Protein AF-A0A2T5LK52-F1 (afdb_monomer_lite)

Radius of gyration: 20.47 Å; chains: 1; bounding box: 49×17×69 Å

Foldseek 3Di:
DPDDDDPVPPQALVNLQVLLVVLLVVLVVLVVVVVVVVVPDPDDPVVVVVVSVVVSVVSNVSSVVSNVVSVVVVVVVVVVVVPDPPPPDD

Structure (mmCIF, N/CA/C/O backbone):
data_AF-A0A2T5LK52-F1
#
_entry.id   AF-A0A2T5LK52-F1
#
loop_
_atom_site.group_PDB
_atom_site.id
_atom_site.type_symbol
_atom_site.label_atom_id
_atom_site.label_alt_id
_atom_site.label_comp_id
_atom_site.label_asym_id
_atom_site.label_entity_id
_atom_site.label_seq_id
_atom_site.pdbx_PDB_ins_code
_atom_site.Cartn_x
_atom_site.Cartn_y
_atom_site.Cartn_z
_atom_site.occupancy
_atom_site.B_iso_or_equiv
_atom_site.auth_seq_id
_atom_site.auth_comp_id
_atom_site.auth_asym_id
_atom_site.auth_atom_id
_atom_site.pdbx_PDB_model_num
ATOM 1 N 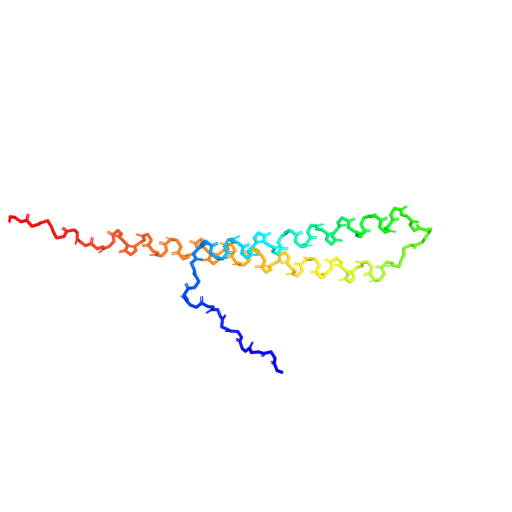N . MET A 1 1 ? -20.433 -5.696 -14.076 1.00 36.75 1 MET A N 1
ATOM 2 C CA . MET A 1 1 ? -19.319 -6.608 -14.402 1.00 36.75 1 MET A CA 1
ATOM 3 C C . MET A 1 1 ? -18.058 -5.778 -14.323 1.00 36.75 1 MET A C 1
ATOM 5 O O . MET A 1 1 ? -18.070 -4.730 -14.951 1.00 36.75 1 MET A O 1
ATOM 9 N N . PRO A 1 2 ? -17.051 -6.128 -13.513 1.00 41.94 2 PRO A N 1
ATOM 10 C CA . PRO A 1 2 ? -15.755 -5.486 -13.646 1.00 41.94 2 PRO A CA 1
ATOM 11 C C . PRO A 1 2 ? -15.070 -6.086 -14.872 1.00 41.94 2 PRO A C 1
ATOM 13 O O . PRO A 1 2 ? -14.985 -7.313 -14.986 1.00 41.94 2 PRO A O 1
ATOM 16 N N . ASP A 1 3 ? -14.675 -5.220 -15.800 1.00 45.38 3 ASP A N 1
ATOM 17 C CA . ASP A 1 3 ? -13.905 -5.617 -16.966 1.00 45.38 3 ASP A CA 1
ATOM 18 C C . ASP A 1 3 ? -12.614 -6.305 -16.528 1.00 45.38 3 ASP A C 1
ATOM 20 O O . ASP A 1 3 ? -11.968 -5.972 -15.530 1.00 45.38 3 ASP A O 1
ATOM 24 N N . SER A 1 4 ? -12.342 -7.356 -17.280 1.00 52.19 4 SER A N 1
ATOM 25 C CA . SER A 1 4 ? -11.166 -8.194 -17.283 1.00 52.19 4 SER A CA 1
ATOM 26 C C . SER A 1 4 ? -9.877 -7.411 -17.080 1.00 52.19 4 SER A C 1
ATOM 28 O O . SER A 1 4 ? -9.646 -6.400 -17.721 1.00 52.19 4 SER A O 1
ATOM 30 N N . ASN A 1 5 ? -9.051 -7.966 -16.197 1.00 51.03 5 ASN A N 1
ATOM 31 C CA . ASN A 1 5 ? -7.592 -8.003 -16.162 1.00 51.03 5 ASN A CA 1
ATOM 32 C C . ASN A 1 5 ? -6.859 -7.686 -17.489 1.00 51.03 5 ASN A C 1
ATOM 34 O O . ASN A 1 5 ? -6.131 -8.532 -18.007 1.00 51.03 5 ASN A O 1
ATOM 38 N N . ASP A 1 6 ? -7.002 -6.472 -18.002 1.00 51.03 6 ASP A N 1
ATOM 39 C CA . ASP A 1 6 ? -6.078 -5.893 -18.955 1.00 51.03 6 ASP A CA 1
ATOM 40 C C . ASP A 1 6 ? -4.959 -5.294 -18.109 1.00 51.03 6 ASP A C 1
ATOM 42 O O . ASP A 1 6 ? -5.057 -4.214 -17.526 1.00 51.03 6 ASP A O 1
ATOM 46 N N . ILE A 1 7 ? -3.881 -6.065 -17.964 1.00 54.47 7 ILE A N 1
ATOM 47 C CA . ILE A 1 7 ? -2.569 -5.449 -17.811 1.00 54.47 7 ILE A CA 1
ATOM 48 C C . ILE A 1 7 ? -2.461 -4.569 -19.050 1.00 54.47 7 ILE A C 1
ATOM 50 O O . ILE A 1 7 ? -2.275 -5.115 -20.134 1.00 54.47 7 ILE A O 1
ATOM 54 N N . ASP A 1 8 ? -2.699 -3.267 -18.896 1.00 57.50 8 ASP A N 1
ATOM 55 C CA . ASP A 1 8 ? -2.592 -2.311 -19.988 1.00 57.50 8 ASP A CA 1
ATOM 56 C C . ASP A 1 8 ? -1.207 -2.493 -20.609 1.00 57.50 8 ASP A C 1
ATOM 58 O O . ASP A 1 8 ? -0.177 -2.178 -20.007 1.00 57.50 8 ASP A O 1
ATOM 62 N N . ALA A 1 9 ? -1.187 -3.147 -21.770 1.00 57.66 9 ALA A N 1
ATOM 63 C CA . ALA A 1 9 ? 0.041 -3.562 -22.425 1.00 57.66 9 ALA A CA 1
ATOM 64 C C . ALA A 1 9 ? 0.831 -2.347 -22.933 1.00 57.66 9 ALA A C 1
ATOM 66 O O . ALA A 1 9 ? 2.022 -2.483 -23.225 1.00 57.66 9 ALA A O 1
ATOM 67 N N . ASP A 1 10 ? 0.179 -1.181 -22.976 1.00 63.97 10 ASP A N 1
ATOM 68 C CA . ASP A 1 10 ? 0.750 0.098 -23.369 1.00 63.97 10 ASP A CA 1
ATOM 69 C C . ASP A 1 10 ? 1.145 0.972 -22.164 1.00 63.97 10 ASP A C 1
ATOM 71 O O . ASP A 1 10 ? 1.702 2.056 -22.361 1.00 63.97 10 ASP A O 1
ATOM 75 N N . ALA A 1 11 ? 0.942 0.508 -20.921 1.00 75.50 11 ALA A N 1
ATOM 76 C CA . ALA A 1 11 ? 1.322 1.264 -19.731 1.00 75.50 11 ALA A CA 1
ATOM 77 C C . ALA A 1 11 ? 2.836 1.521 -19.699 1.00 75.50 11 ALA A C 1
ATOM 79 O O . ALA A 1 11 ? 3.667 0.602 -19.681 1.00 75.50 11 ALA A O 1
ATOM 80 N N . SER A 1 12 ? 3.211 2.799 -19.651 1.00 87.25 12 SER A N 1
ATOM 81 C CA . SER A 1 12 ? 4.603 3.215 -19.511 1.00 87.25 12 SER A CA 1
ATOM 82 C C . SER A 1 12 ? 5.145 2.818 -18.131 1.00 87.25 12 SER A C 1
ATOM 84 O O . SER A 1 12 ? 4.389 2.776 -17.155 1.00 87.25 12 SER A O 1
ATOM 86 N N . PRO A 1 13 ? 6.471 2.625 -17.965 1.00 89.56 13 PRO A N 1
ATOM 87 C CA . PRO A 1 13 ? 7.065 2.529 -16.634 1.00 89.56 13 PRO A CA 1
ATOM 88 C C . PRO A 1 13 ? 6.680 3.698 -15.720 1.00 89.56 13 PRO A C 1
ATOM 90 O O . PRO A 1 13 ? 6.575 3.520 -14.511 1.00 89.56 13 PRO A O 1
ATOM 93 N N . HIS A 1 14 ? 6.463 4.887 -16.291 1.00 89.94 14 HIS A N 1
ATOM 94 C CA . HIS A 1 14 ? 5.997 6.048 -15.540 1.00 89.94 14 HIS A CA 1
ATOM 95 C C . HIS A 1 14 ? 4.584 5.847 -14.980 1.00 89.94 14 HIS A C 1
ATOM 97 O O . HIS A 1 14 ? 4.374 6.106 -13.798 1.00 89.94 14 HIS A O 1
ATOM 103 N N . ASP A 1 15 ? 3.659 5.333 -15.791 1.00 91.44 15 ASP A N 1
ATOM 104 C CA . ASP A 1 15 ? 2.263 5.117 -15.396 1.00 91.44 15 ASP A CA 1
ATOM 105 C C . ASP A 1 15 ? 2.183 4.065 -14.285 1.00 91.44 15 ASP A C 1
ATOM 107 O O . ASP A 1 15 ? 1.567 4.295 -13.246 1.00 91.44 15 ASP A O 1
ATOM 111 N N . LEU A 1 16 ? 2.932 2.966 -14.432 1.00 91.25 16 LEU A N 1
ATOM 112 C CA . LEU A 1 16 ? 3.042 1.917 -13.414 1.00 91.25 16 LEU A CA 1
ATOM 113 C C . LEU A 1 16 ? 3.612 2.444 -12.086 1.00 91.25 16 LEU A C 1
ATOM 115 O O . LEU A 1 16 ? 3.143 2.064 -11.012 1.00 91.25 16 LEU A O 1
ATOM 119 N N . LEU A 1 17 ? 4.619 3.322 -12.133 1.00 92.62 17 LEU A N 1
ATOM 120 C CA . LEU A 1 17 ? 5.187 3.935 -10.928 1.00 92.62 17 LEU A CA 1
ATOM 121 C C . LEU A 1 17 ? 4.252 4.978 -10.306 1.00 92.62 17 LEU A C 1
ATOM 123 O O . LEU A 1 17 ? 4.220 5.105 -9.077 1.00 92.62 17 LEU A O 1
ATOM 127 N N . ASN A 1 18 ? 3.485 5.705 -11.120 1.00 94.12 18 ASN A N 1
ATOM 128 C CA . ASN A 1 18 ? 2.465 6.621 -10.626 1.00 94.12 18 ASN A CA 1
ATOM 129 C C . ASN A 1 18 ? 1.348 5.847 -9.911 1.00 94.12 18 ASN A C 1
ATOM 131 O O . ASN A 1 18 ? 1.068 6.138 -8.750 1.00 94.12 18 ASN A O 1
ATOM 135 N N . GLU A 1 19 ? 0.811 4.791 -10.531 1.00 91.69 1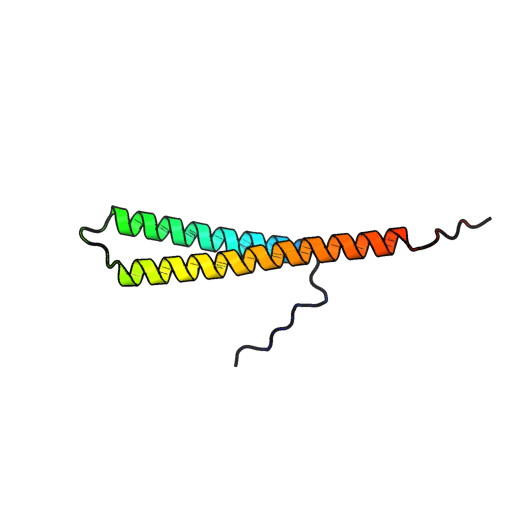9 GLU A N 1
ATOM 136 C CA . GLU A 1 19 ? -0.169 3.900 -9.897 1.00 91.69 19 GLU A CA 1
ATOM 137 C C . GLU A 1 19 ? 0.367 3.311 -8.588 1.00 91.69 19 GLU A C 1
ATOM 139 O O . GLU A 1 19 ? -0.315 3.327 -7.563 1.00 91.69 19 GLU A O 1
ATOM 144 N N . ALA A 1 20 ? 1.609 2.812 -8.585 1.00 93.25 20 ALA A N 1
ATOM 145 C CA . ALA A 1 20 ? 2.227 2.278 -7.375 1.00 93.25 20 ALA A CA 1
ATOM 146 C C . ALA A 1 20 ? 2.290 3.327 -6.254 1.00 93.25 20 ALA A C 1
ATOM 148 O O . ALA A 1 20 ? 1.994 3.026 -5.094 1.00 93.25 20 ALA A O 1
ATOM 149 N N . THR A 1 21 ? 2.645 4.565 -6.605 1.00 95.62 21 THR A N 1
ATOM 150 C CA . THR A 1 21 ? 2.716 5.692 -5.668 1.00 95.62 21 THR A CA 1
ATOM 151 C C . THR A 1 21 ? 1.337 6.043 -5.113 1.00 95.62 21 THR A C 1
ATOM 153 O O . THR A 1 21 ? 1.206 6.287 -3.912 1.00 95.62 21 THR A O 1
ATOM 156 N N . GLU A 1 22 ? 0.304 6.044 -5.954 1.00 95.75 22 GLU A N 1
ATOM 157 C CA . GLU A 1 22 ? -1.077 6.296 -5.540 1.00 95.75 22 GLU A CA 1
ATOM 158 C C . GLU A 1 22 ? -1.574 5.222 -4.573 1.00 95.75 22 GLU A C 1
ATOM 160 O O . GLU A 1 22 ? -2.034 5.557 -3.479 1.00 95.75 22 GLU A O 1
ATOM 165 N N . TRP A 1 23 ? -1.394 3.939 -4.901 1.00 94.25 23 TRP A N 1
ATOM 166 C CA . TRP A 1 23 ? -1.767 2.838 -4.009 1.00 94.25 23 TRP A CA 1
ATOM 167 C C . TRP A 1 23 ? -1.065 2.925 -2.655 1.00 94.25 23 TR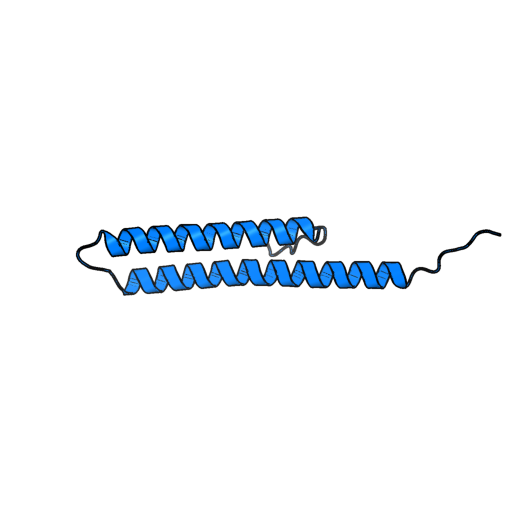P A C 1
ATOM 169 O O . TRP A 1 23 ? -1.706 2.755 -1.615 1.00 94.25 23 TRP A O 1
ATOM 179 N N . MET A 1 24 ? 0.229 3.252 -2.643 1.00 96.31 24 MET A N 1
ATOM 180 C CA . MET A 1 24 ? 0.969 3.421 -1.392 1.00 96.31 24 MET A CA 1
ATOM 181 C C . MET A 1 24 ? 0.493 4.627 -0.584 1.00 96.31 24 MET A C 1
ATOM 183 O O . MET A 1 24 ? 0.405 4.540 0.642 1.00 96.31 24 MET A O 1
ATOM 187 N N . ARG A 1 25 ? 0.133 5.730 -1.247 1.00 96.81 25 ARG A N 1
ATOM 188 C CA . ARG A 1 25 ? -0.444 6.903 -0.582 1.00 96.81 25 ARG A CA 1
ATOM 189 C C . ARG A 1 25 ? -1.795 6.574 0.049 1.00 96.81 25 ARG A C 1
ATOM 191 O O . ARG A 1 25 ? -2.023 6.947 1.197 1.00 96.81 25 ARG A O 1
ATOM 198 N N . TYR A 1 26 ? -2.662 5.848 -0.657 1.00 95.44 26 TYR A N 1
ATOM 199 C CA . TYR A 1 26 ? -3.944 5.405 -0.106 1.00 95.44 26 TYR A CA 1
ATOM 200 C C . TYR A 1 26 ? -3.761 4.466 1.088 1.00 95.44 26 TYR A C 1
ATOM 202 O O . TYR A 1 26 ? -4.398 4.667 2.118 1.00 95.44 26 TYR A O 1
ATOM 210 N N . ALA A 1 27 ? -2.864 3.482 0.987 1.00 97.12 27 ALA A N 1
ATOM 211 C CA . ALA A 1 27 ? -2.547 2.587 2.099 1.00 97.12 27 ALA A CA 1
ATOM 212 C C . ALA A 1 27 ? -2.059 3.357 3.339 1.00 97.12 27 ALA A C 1
ATOM 214 O O . ALA A 1 27 ? -2.516 3.074 4.446 1.00 97.12 27 ALA A O 1
ATOM 215 N N . GLY A 1 28 ? -1.180 4.346 3.144 1.00 97.00 28 GLY A N 1
ATOM 216 C CA . GLY A 1 28 ? -0.699 5.226 4.210 1.00 97.00 28 GLY A CA 1
ATOM 217 C C . GLY A 1 28 ? -1.824 6.029 4.862 1.00 97.00 28 GLY A C 1
ATOM 218 O O . GLY A 1 28 ? -1.991 5.956 6.074 1.00 97.00 28 GLY A O 1
ATOM 219 N N . GLY A 1 29 ? -2.656 6.707 4.065 1.00 97.38 29 GLY A N 1
ATOM 220 C CA . GLY A 1 29 ? -3.768 7.506 4.593 1.00 97.38 29 GLY A CA 1
ATOM 221 C C . GLY A 1 29 ? -4.815 6.676 5.344 1.00 97.38 29 GLY A C 1
ATOM 222 O O . GLY A 1 29 ? -5.336 7.112 6.367 1.00 97.38 29 GLY A O 1
ATOM 223 N N . ILE A 1 30 ? -5.099 5.448 4.891 1.00 96.81 30 ILE A N 1
ATOM 224 C CA . ILE A 1 30 ? -5.9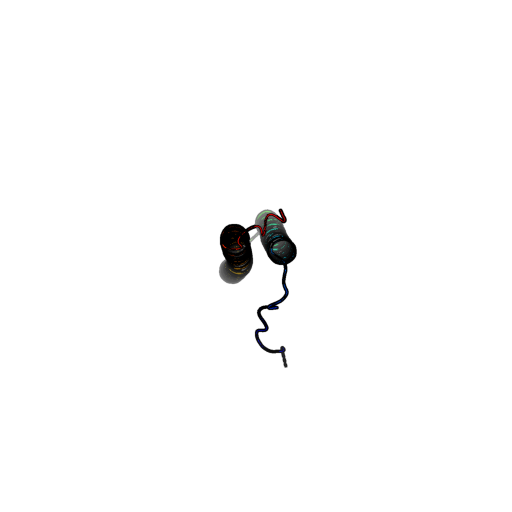92 4.533 5.622 1.00 96.81 30 ILE A CA 1
ATOM 225 C C . ILE A 1 30 ? -5.346 4.105 6.946 1.00 96.81 30 ILE A C 1
ATOM 227 O O . ILE A 1 30 ? -6.032 4.046 7.964 1.00 96.81 30 ILE A O 1
ATOM 231 N N . ALA A 1 31 ? -4.042 3.819 6.959 1.00 97.19 31 ALA A N 1
ATOM 232 C CA . ALA A 1 31 ? -3.334 3.461 8.186 1.00 97.19 31 ALA A CA 1
ATOM 233 C C . ALA A 1 31 ? -3.321 4.612 9.207 1.00 97.19 31 ALA A C 1
ATOM 235 O O . ALA A 1 31 ? -3.548 4.366 10.391 1.00 97.19 31 ALA A O 1
ATOM 236 N N . GLU A 1 32 ? -3.109 5.850 8.755 1.00 97.75 32 GLU A N 1
ATOM 237 C CA . GLU A 1 32 ? -3.179 7.054 9.594 1.00 97.75 32 GLU A CA 1
ATOM 238 C C . GLU A 1 32 ? -4.574 7.223 10.204 1.00 97.75 32 GLU A C 1
ATOM 240 O O . GLU A 1 32 ? -4.694 7.292 11.426 1.00 97.75 32 GLU A O 1
ATOM 245 N N . LEU A 1 33 ? -5.628 7.149 9.384 1.00 96.25 33 LEU A N 1
ATOM 246 C CA . LEU A 1 33 ? -7.016 7.230 9.849 1.00 96.25 33 LEU A CA 1
ATOM 247 C C . LEU A 1 33 ? -7.354 6.144 10.885 1.00 96.25 33 LEU A C 1
ATOM 249 O O . LEU A 1 33 ? -8.025 6.409 11.880 1.00 96.25 33 LEU A O 1
ATOM 253 N N . LEU A 1 34 ? -6.897 4.905 10.677 1.00 95.75 34 LEU A N 1
ATOM 254 C CA . LEU A 1 34 ? -7.081 3.835 11.664 1.00 95.75 34 LEU A CA 1
ATOM 255 C C . LEU A 1 34 ? -6.328 4.126 12.968 1.00 95.75 34 LEU A C 1
ATOM 257 O O . LEU A 1 34 ? -6.837 3.800 14.039 1.00 95.75 34 LEU A O 1
ATOM 261 N N . GLY A 1 35 ? -5.140 4.727 12.885 1.00 95.56 35 GLY A N 1
ATOM 262 C CA . GLY A 1 35 ? -4.371 5.168 14.046 1.00 95.56 35 GLY A CA 1
ATOM 263 C C . GLY A 1 35 ? -5.105 6.235 14.858 1.00 95.56 35 GLY A C 1
ATOM 264 O O . GLY A 1 35 ? -5.197 6.106 16.079 1.00 95.56 35 GLY A O 1
ATOM 265 N N . GLU A 1 36 ? -5.686 7.229 14.184 1.00 95.19 36 GLU A N 1
ATOM 266 C CA . GLU A 1 36 ? -6.524 8.264 14.805 1.00 95.19 36 GLU A CA 1
ATOM 267 C C . GLU A 1 36 ? -7.746 7.645 15.500 1.00 95.19 36 GLU A C 1
ATOM 269 O O . GLU A 1 36 ? -7.968 7.873 16.688 1.00 95.19 36 GLU A O 1
ATOM 274 N N . LEU A 1 37 ? -8.471 6.754 14.815 1.00 92.38 37 LEU A N 1
ATOM 275 C CA . LEU A 1 37 ? -9.640 6.070 15.382 1.00 92.38 37 LEU A CA 1
ATOM 276 C C . LEU A 1 37 ? -9.299 5.205 16.602 1.00 92.38 37 LEU A C 1
ATOM 278 O O . LEU A 1 37 ? -10.083 5.130 17.546 1.00 92.38 37 LEU A O 1
ATOM 282 N N . VAL A 1 38 ? -8.147 4.530 16.597 1.00 93.81 38 VAL A N 1
ATOM 283 C CA . VAL A 1 38 ? -7.678 3.754 17.757 1.00 93.81 38 VAL A CA 1
ATOM 284 C C . VAL A 1 38 ? -7.319 4.667 18.921 1.00 93.81 38 VAL A C 1
ATOM 286 O O . VAL A 1 38 ? -7.579 4.305 20.065 1.00 93.81 38 VAL A O 1
ATOM 289 N N . HIS A 1 39 ? -6.720 5.824 18.641 1.00 92.38 39 HIS A N 1
ATOM 290 C CA . HIS A 1 39 ? -6.335 6.783 19.669 1.00 92.38 39 HIS A CA 1
ATOM 291 C C . HIS A 1 39 ? -7.549 7.433 20.347 1.00 92.38 39 HIS A C 1
ATOM 293 O O . HIS A 1 39 ? -7.530 7.639 21.558 1.00 92.38 39 HIS A O 1
ATOM 299 N N . GLU A 1 40 ? -8.596 7.732 19.578 1.00 91.56 40 GLU A N 1
ATOM 300 C CA . GLU A 1 40 ? -9.809 8.400 20.064 1.00 91.56 40 GLU A CA 1
ATOM 301 C C . GLU A 1 40 ? -10.839 7.447 20.690 1.00 91.56 40 GLU A C 1
ATOM 303 O O . GLU A 1 40 ? -11.760 7.899 21.371 1.00 91.56 40 GLU A O 1
ATOM 308 N N . SER A 1 41 ? -10.722 6.136 20.460 1.00 90.31 41 SER A N 1
ATOM 309 C CA . SER A 1 41 ? -11.726 5.170 20.910 1.00 90.31 41 SER A CA 1
ATOM 310 C C . SER A 1 41 ? -11.454 4.625 22.313 1.00 90.31 41 SER A C 1
ATOM 312 O O . SER A 1 41 ? -10.378 4.101 22.595 1.00 90.31 41 SER A O 1
ATOM 314 N N . ASP A 1 42 ? -12.491 4.602 23.156 1.00 88.38 42 ASP A N 1
ATOM 315 C CA . ASP A 1 42 ? -12.467 3.939 24.470 1.00 88.38 42 ASP A CA 1
ATOM 316 C C . ASP A 1 42 ? -12.290 2.409 24.363 1.00 88.38 42 ASP A C 1
ATOM 318 O O . ASP A 1 42 ? -11.807 1.756 25.291 1.00 88.38 42 ASP A O 1
ATOM 322 N N . ALA A 1 43 ? -12.697 1.814 23.235 1.00 91.62 43 ALA A N 1
ATOM 323 C CA . ALA A 1 43 ? -12.543 0.388 22.958 1.00 91.62 43 ALA A CA 1
ATOM 324 C C . ALA A 1 43 ? -12.353 0.116 21.458 1.00 91.62 43 ALA A C 1
ATOM 326 O O . ALA A 1 43 ? -13.069 0.647 20.610 1.00 91.62 43 ALA A O 1
ATOM 327 N N . VAL A 1 44 ? -11.416 -0.768 21.112 1.00 92.38 44 VAL A N 1
ATOM 328 C CA . VAL A 1 44 ? -11.134 -1.139 19.717 1.00 92.38 44 VAL A CA 1
ATOM 329 C C . VAL A 1 44 ? -11.823 -2.458 19.368 1.00 92.38 44 VAL A C 1
ATOM 331 O O . VAL A 1 44 ? -11.619 -3.473 20.034 1.00 92.38 44 VAL A O 1
ATOM 334 N N . ASP A 1 45 ? -12.593 -2.481 18.275 1.00 94.12 45 ASP A N 1
ATOM 335 C CA . ASP A 1 45 ? -13.034 -3.736 17.654 1.00 94.12 45 ASP A CA 1
ATOM 336 C C . ASP A 1 45 ? -11.853 -4.367 16.901 1.00 94.12 45 ASP A C 1
ATOM 338 O O . ASP A 1 45 ? -11.600 -4.088 15.724 1.00 94.12 45 ASP A O 1
ATOM 342 N N . CYS A 1 46 ? -11.114 -5.234 17.596 1.00 94.56 46 CYS A N 1
ATOM 343 C CA . CYS A 1 46 ? -9.925 -5.891 17.055 1.00 94.56 46 CYS A CA 1
ATOM 344 C C . CYS A 1 46 ? -10.207 -6.709 15.785 1.00 94.56 46 CYS A C 1
ATOM 346 O O . CYS A 1 46 ? -9.314 -6.859 14.952 1.00 94.56 46 CYS A O 1
ATOM 348 N N . ARG A 1 47 ? -11.430 -7.229 15.600 1.00 95.88 47 ARG A N 1
ATOM 349 C CA . ARG A 1 47 ? -11.778 -7.999 14.396 1.00 95.88 47 ARG A CA 1
ATOM 350 C C . ARG A 1 47 ? -11.866 -7.080 13.184 1.00 95.88 47 ARG A C 1
ATOM 352 O O . ARG A 1 47 ? -11.324 -7.407 12.131 1.00 95.88 47 ARG A O 1
ATOM 359 N N . ARG A 1 48 ? -12.535 -5.934 13.330 1.00 93.81 48 ARG A N 1
ATOM 360 C CA . ARG A 1 48 ? -12.612 -4.932 12.255 1.00 93.81 48 ARG A CA 1
ATOM 361 C C . ARG A 1 48 ? -11.247 -4.319 11.963 1.00 93.81 48 ARG A C 1
ATOM 363 O O . ARG A 1 48 ? -10.926 -4.123 10.796 1.00 93.81 48 ARG A O 1
ATOM 370 N N . MET A 1 49 ? -10.434 -4.094 12.994 1.00 95.69 49 MET A N 1
ATOM 371 C CA . MET A 1 49 ? -9.059 -3.621 12.830 1.00 95.69 49 MET A CA 1
ATOM 372 C C . MET A 1 49 ? -8.205 -4.616 12.033 1.00 95.69 49 MET A C 1
ATOM 374 O O . MET A 1 49 ? -7.541 -4.224 11.078 1.00 95.69 49 MET A O 1
ATOM 378 N N . ALA A 1 50 ? -8.270 -5.910 12.363 1.00 96.81 50 ALA A N 1
ATOM 379 C CA . ALA A 1 50 ? -7.551 -6.946 11.622 1.00 96.81 50 ALA A CA 1
ATOM 380 C C . ALA A 1 50 ? -7.945 -6.967 10.136 1.00 96.81 50 ALA A C 1
ATOM 382 O O . ALA A 1 50 ? -7.072 -6.961 9.272 1.00 96.81 50 ALA A O 1
ATOM 383 N N . LEU A 1 51 ? -9.245 -6.889 9.833 1.00 97.62 51 LEU A N 1
ATOM 384 C CA . LEU A 1 51 ? -9.732 -6.833 8.452 1.00 97.62 51 LEU A CA 1
ATOM 385 C C . LEU A 1 51 ? -9.223 -5.589 7.700 1.00 97.62 51 LEU A C 1
ATOM 387 O O . LEU A 1 51 ? -8.845 -5.676 6.532 1.00 97.62 51 LEU A O 1
ATOM 391 N N . ALA A 1 52 ? -9.192 -4.431 8.360 1.00 96.56 52 ALA A N 1
ATOM 392 C CA . ALA A 1 52 ? -8.687 -3.199 7.759 1.00 96.56 52 ALA A CA 1
ATOM 393 C C . ALA A 1 52 ? -7.174 -3.276 7.474 1.00 96.56 52 ALA A C 1
ATOM 395 O O . ALA A 1 52 ? -6.719 -2.866 6.405 1.00 96.56 52 ALA A O 1
ATOM 396 N N . LEU A 1 53 ? -6.401 -3.877 8.382 1.00 97.38 53 LEU A N 1
ATOM 397 C CA . LEU A 1 53 ? -4.971 -4.130 8.186 1.00 97.38 53 LEU A CA 1
ATOM 398 C C . LEU A 1 53 ? -4.707 -5.131 7.050 1.00 97.38 53 LEU A C 1
ATOM 400 O O . LEU A 1 53 ? -3.774 -4.941 6.267 1.00 97.38 53 LEU A O 1
ATOM 404 N N . GLU A 1 54 ? -5.541 -6.164 6.902 1.00 98.00 54 GLU A N 1
ATOM 405 C CA . GLU A 1 54 ? -5.472 -7.084 5.760 1.00 98.00 54 GLU A CA 1
ATOM 406 C C . GLU A 1 54 ? -5.716 -6.361 4.428 1.00 98.00 54 GLU A C 1
ATOM 408 O O . GLU A 1 54 ? -4.991 -6.602 3.455 1.00 98.00 54 GLU A O 1
ATOM 413 N N . ALA A 1 55 ? -6.683 -5.437 4.393 1.00 97.00 55 ALA A N 1
ATOM 414 C CA . ALA A 1 55 ? -6.962 -4.610 3.222 1.00 97.00 55 ALA A CA 1
ATOM 415 C C . ALA A 1 55 ? -5.779 -3.688 2.874 1.00 97.00 55 ALA A C 1
ATOM 417 O O . ALA A 1 55 ? -5.358 -3.657 1.716 1.00 97.00 55 ALA A O 1
ATOM 418 N N . ILE A 1 56 ? -5.176 -3.017 3.863 1.00 98.00 56 ILE A N 1
ATOM 419 C CA . ILE A 1 56 ? -3.945 -2.225 3.673 1.00 98.00 56 ILE A CA 1
ATOM 420 C C . ILE A 1 56 ? -2.831 -3.101 3.086 1.00 98.00 56 ILE A C 1
ATOM 422 O O . ILE A 1 56 ? -2.185 -2.720 2.108 1.00 98.00 56 ILE A O 1
ATOM 426 N N . GLY A 1 57 ? -2.635 -4.304 3.631 1.00 96.44 57 GLY A N 1
ATOM 427 C CA . GLY A 1 57 ? -1.650 -5.253 3.117 1.00 96.44 57 GLY A CA 1
ATOM 428 C C . GLY A 1 57 ? -1.923 -5.678 1.670 1.00 96.44 57 GLY A C 1
ATOM 429 O O . GLY A 1 57 ? -0.984 -5.856 0.894 1.00 96.44 57 GLY A O 1
ATOM 430 N N . ALA A 1 58 ? -3.192 -5.829 1.280 1.00 97.31 58 ALA A N 1
ATOM 431 C CA . ALA A 1 58 ? -3.570 -6.122 -0.101 1.00 97.31 58 ALA A CA 1
ATOM 432 C C . ALA A 1 58 ? -3.246 -4.958 -1.047 1.00 97.31 58 ALA A C 1
ATOM 434 O O . ALA A 1 58 ? -2.638 -5.189 -2.092 1.00 97.31 58 ALA A O 1
ATOM 435 N N . ILE A 1 59 ? -3.566 -3.724 -0.653 1.00 95.88 59 ILE A N 1
ATOM 436 C CA . ILE A 1 59 ? -3.255 -2.513 -1.427 1.00 95.88 59 ILE A CA 1
ATOM 437 C C . ILE A 1 59 ? -1.739 -2.361 -1.614 1.00 95.88 59 ILE A C 1
ATOM 439 O O . ILE A 1 59 ? -1.265 -2.158 -2.733 1.00 95.88 59 ILE A O 1
ATOM 443 N N . ALA A 1 60 ? -0.961 -2.541 -0.544 1.00 94.69 60 ALA A N 1
ATOM 444 C CA . ALA A 1 60 ? 0.497 -2.454 -0.605 1.00 94.69 60 ALA A CA 1
ATOM 445 C C . ALA A 1 60 ? 1.109 -3.490 -1.569 1.00 94.69 60 ALA A C 1
ATOM 447 O O . ALA A 1 60 ? 2.056 -3.184 -2.296 1.00 94.69 60 ALA A O 1
ATOM 448 N N . ARG A 1 61 ? 0.546 -4.707 -1.633 1.00 95.88 61 ARG A N 1
ATOM 449 C CA . ARG A 1 61 ? 0.984 -5.735 -2.595 1.00 95.88 61 ARG A CA 1
ATOM 450 C C . ARG A 1 61 ? 0.723 -5.329 -4.045 1.00 95.88 61 ARG A C 1
ATOM 452 O O . ARG A 1 61 ? 1.587 -5.577 -4.883 1.00 95.88 61 ARG A O 1
ATOM 459 N N . VAL A 1 62 ? -0.413 -4.691 -4.336 1.00 94.75 62 VAL A N 1
ATOM 460 C CA . VAL A 1 62 ? -0.708 -4.168 -5.683 1.00 94.75 62 VAL A CA 1
ATOM 461 C C . VAL A 1 62 ? 0.329 -3.116 -6.080 1.00 94.75 62 VAL A C 1
ATOM 463 O O . VAL A 1 62 ? 0.926 -3.228 -7.151 1.00 94.75 62 VAL A O 1
ATOM 466 N N . GLY A 1 63 ? 0.629 -2.159 -5.196 1.00 92.44 63 GLY A N 1
ATOM 467 C CA . GLY A 1 63 ? 1.669 -1.156 -5.446 1.00 92.44 63 GLY A CA 1
ATOM 468 C C . GLY A 1 63 ? 3.050 -1.777 -5.695 1.00 92.44 63 GLY A C 1
ATOM 469 O O . GLY A 1 63 ? 3.722 -1.438 -6.668 1.00 92.44 63 GLY A O 1
ATOM 470 N N . ALA A 1 64 ? 3.451 -2.758 -4.881 1.00 93.56 64 ALA A N 1
ATOM 471 C CA . ALA A 1 64 ? 4.715 -3.473 -5.067 1.00 93.56 64 ALA A CA 1
ATOM 472 C C . ALA A 1 64 ? 4.784 -4.220 -6.413 1.00 93.56 64 ALA A C 1
ATOM 474 O O . ALA A 1 64 ? 5.820 -4.201 -7.083 1.00 93.56 64 ALA A O 1
ATOM 475 N N . GLN A 1 65 ? 3.681 -4.847 -6.834 1.00 93.00 65 GLN A N 1
ATOM 476 C CA . GLN A 1 65 ? 3.592 -5.527 -8.125 1.00 93.00 65 GLN A CA 1
ATOM 477 C C . GLN A 1 65 ? 3.750 -4.547 -9.294 1.00 93.00 65 GLN A C 1
ATOM 479 O O . GLN A 1 65 ? 4.485 -4.846 -10.235 1.00 93.00 65 GLN A O 1
ATOM 484 N N . ARG A 1 66 ? 3.111 -3.374 -9.226 1.00 91.56 66 ARG A N 1
ATOM 485 C CA . ARG A 1 66 ? 3.242 -2.325 -10.249 1.00 91.56 66 ARG A CA 1
ATOM 486 C C . ARG A 1 66 ? 4.675 -1.807 -10.364 1.00 91.56 66 ARG A C 1
ATOM 488 O O . ARG A 1 66 ? 5.211 -1.744 -11.469 1.00 91.56 66 ARG A O 1
ATOM 495 N N . THR A 1 67 ? 5.350 -1.570 -9.240 1.00 93.06 67 THR A N 1
ATOM 496 C CA . THR A 1 67 ? 6.780 -1.218 -9.229 1.00 93.06 67 THR A CA 1
ATOM 497 C C . THR A 1 67 ? 7.638 -2.305 -9.884 1.00 93.06 67 THR A C 1
ATOM 499 O O . THR A 1 67 ? 8.484 -2.005 -10.727 1.00 93.06 67 THR A O 1
ATOM 502 N N . ALA A 1 68 ? 7.404 -3.580 -9.557 1.00 92.50 68 ALA A N 1
ATOM 503 C CA . ALA A 1 68 ? 8.133 -4.691 -10.171 1.00 92.50 68 ALA A CA 1
ATOM 504 C C . ALA A 1 68 ? 7.908 -4.773 -11.694 1.00 92.50 68 ALA A C 1
ATOM 506 O O . ALA A 1 68 ? 8.860 -5.000 -12.444 1.00 92.50 68 ALA A O 1
ATOM 507 N N . GLN A 1 69 ? 6.676 -4.538 -12.158 1.00 90.56 69 GLN A N 1
ATOM 508 C CA . GLN A 1 69 ? 6.343 -4.470 -13.585 1.00 90.56 69 GLN A CA 1
ATOM 509 C C . GLN A 1 69 ? 7.080 -3.319 -14.283 1.00 90.56 69 GLN A C 1
ATOM 511 O O . GLN A 1 69 ? 7.672 -3.536 -15.341 1.00 90.56 69 GLN A O 1
ATOM 516 N N . ALA A 1 70 ? 7.130 -2.134 -13.665 1.00 92.19 70 ALA A N 1
ATOM 517 C CA . ALA A 1 70 ? 7.859 -0.990 -14.207 1.00 92.19 70 ALA A CA 1
ATOM 518 C C . ALA A 1 70 ? 9.353 -1.302 -14.383 1.00 92.19 70 ALA A C 1
ATOM 520 O O . ALA A 1 70 ? 9.922 -1.050 -15.447 1.00 92.19 70 ALA A O 1
ATOM 521 N N . HIS A 1 71 ? 9.982 -1.917 -13.375 1.00 91.62 71 HIS A N 1
ATOM 522 C CA . HIS A 1 71 ? 11.381 -2.341 -13.466 1.00 91.62 71 HIS A CA 1
ATOM 523 C C . HIS A 1 71 ? 11.605 -3.346 -14.599 1.00 91.62 71 HIS A C 1
ATOM 525 O O . HIS A 1 71 ? 12.527 -3.168 -15.398 1.00 91.62 71 HIS A O 1
ATOM 531 N N . ALA A 1 72 ? 10.761 -4.376 -14.701 1.00 92.06 72 ALA A N 1
ATOM 532 C CA . ALA A 1 72 ? 10.862 -5.374 -15.762 1.00 92.06 72 ALA A CA 1
ATOM 533 C C . ALA A 1 72 ? 10.755 -4.736 -17.159 1.00 92.06 72 ALA A C 1
ATOM 535 O O . ALA A 1 72 ? 11.561 -5.048 -18.041 1.00 92.06 72 ALA A O 1
ATOM 536 N N . LEU A 1 73 ? 9.823 -3.795 -17.340 1.00 90.06 73 LEU A N 1
ATOM 537 C CA . LEU A 1 73 ? 9.624 -3.091 -18.605 1.00 90.06 73 LEU A CA 1
ATOM 538 C C . LEU A 1 73 ? 10.831 -2.216 -18.976 1.00 90.06 73 LEU A C 1
ATOM 540 O O . LEU A 1 73 ? 11.300 -2.283 -20.112 1.00 90.06 73 LEU A O 1
ATOM 544 N N . VAL A 1 74 ? 11.397 -1.468 -18.022 1.00 90.69 74 VAL A N 1
ATOM 545 C CA . VAL A 1 74 ? 12.616 -0.663 -18.242 1.00 90.69 74 VAL A CA 1
ATOM 546 C C . VAL A 1 74 ? 13.800 -1.543 -18.642 1.00 90.69 74 VAL A C 1
ATOM 548 O O . VAL A 1 74 ? 14.515 -1.224 -19.595 1.00 90.69 74 VAL A O 1
ATOM 55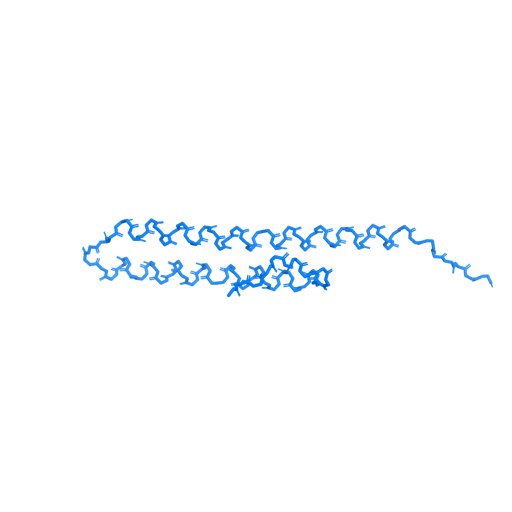1 N N . HIS A 1 75 ? 14.010 -2.667 -17.949 1.00 90.31 75 HIS A N 1
ATOM 552 C CA . HIS A 1 75 ? 15.087 -3.601 -18.285 1.00 90.31 75 HIS A CA 1
ATOM 553 C C . HIS A 1 75 ? 14.918 -4.185 -19.690 1.00 90.31 75 HIS A C 1
ATOM 555 O O . HIS A 1 75 ? 15.892 -4.265 -20.441 1.00 90.31 75 HIS A O 1
ATOM 561 N N . TRP A 1 76 ? 13.688 -4.537 -20.069 1.00 88.75 76 TRP A N 1
ATOM 562 C CA . TRP A 1 76 ? 13.391 -5.045 -21.404 1.00 88.75 76 TRP A CA 1
ATOM 563 C C . TRP A 1 76 ? 13.613 -3.989 -22.495 1.00 88.75 76 TRP A C 1
ATOM 565 O O . TRP A 1 76 ? 14.292 -4.264 -23.485 1.00 88.75 76 TRP A O 1
ATOM 575 N N . GLN A 1 77 ? 13.114 -2.764 -22.300 1.00 89.25 77 GLN A N 1
ATOM 576 C CA . GLN A 1 77 ? 13.310 -1.649 -23.234 1.00 89.25 77 GLN A CA 1
ATOM 577 C C . GLN A 1 77 ? 14.798 -1.342 -23.443 1.00 89.25 77 GLN A C 1
ATOM 579 O O . GLN A 1 77 ? 15.239 -1.155 -24.579 1.00 89.25 77 GLN A O 1
ATOM 584 N N . ARG A 1 78 ? 15.585 -1.355 -22.361 1.00 88.12 78 ARG A N 1
ATOM 585 C CA . ARG A 1 78 ? 17.033 -1.138 -22.410 1.00 88.12 78 ARG A CA 1
ATOM 586 C C . ARG A 1 78 ? 17.762 -2.240 -23.178 1.00 88.12 78 ARG A C 1
ATOM 588 O O . ARG A 1 78 ? 18.531 -1.926 -24.081 1.00 88.12 78 ARG A O 1
ATOM 595 N N . ALA A 1 79 ? 17.479 -3.509 -22.881 1.00 88.44 79 ALA A N 1
ATOM 596 C CA . ALA A 1 79 ? 18.073 -4.637 -23.602 1.00 88.44 79 ALA A CA 1
ATOM 597 C C . ALA A 1 79 ? 17.747 -4.588 -25.105 1.00 88.44 79 ALA A C 1
ATOM 599 O O . ALA A 1 79 ? 18.588 -4.904 -25.946 1.00 88.44 79 ALA A O 1
ATOM 600 N N . ARG A 1 80 ? 16.535 -4.138 -25.455 1.00 87.75 80 ARG A N 1
ATOM 601 C CA . ARG A 1 80 ? 16.117 -3.969 -26.849 1.00 87.75 80 ARG A CA 1
ATOM 602 C C . ARG A 1 80 ? 16.871 -2.840 -27.550 1.00 87.75 80 ARG A C 1
ATOM 604 O O . ARG A 1 80 ? 17.256 -3.019 -28.698 1.00 87.75 80 ARG A O 1
ATOM 611 N N . ALA A 1 81 ? 17.101 -1.715 -26.873 1.00 86.00 81 ALA A N 1
ATOM 612 C CA . ALA A 1 81 ? 17.872 -0.594 -27.414 1.00 86.00 81 ALA A CA 1
ATOM 613 C C . ALA A 1 81 ? 19.358 -0.944 -27.615 1.00 86.00 81 ALA A C 1
ATOM 615 O O . ALA A 1 81 ? 19.942 -0.569 -28.626 1.00 86.00 81 ALA A O 1
ATOM 616 N N . GLU A 1 82 ? 19.954 -1.703 -26.691 1.00 84.88 82 GLU A N 1
ATOM 617 C CA . GLU A 1 82 ? 21.354 -2.152 -26.774 1.00 84.88 82 GLU A CA 1
ATOM 618 C C . GLU A 1 82 ? 21.573 -3.225 -27.864 1.00 84.88 82 GLU A C 1
ATOM 620 O O . GLU A 1 82 ? 22.669 -3.340 -28.408 1.00 84.88 82 GLU A O 1
ATOM 625 N N . GLY A 1 83 ? 20.532 -3.987 -28.222 1.00 78.38 83 GLY A N 1
ATOM 626 C CA . GLY A 1 83 ? 20.567 -4.997 -29.287 1.00 78.38 83 GLY A CA 1
ATOM 627 C C . GLY A 1 83 ? 20.328 -4.472 -30.711 1.00 78.38 83 GLY A C 1
ATOM 628 O O . GLY A 1 83 ? 20.395 -5.261 -31.655 1.00 78.38 83 GLY A O 1
ATOM 629 N N . MET A 1 84 ? 20.034 -3.179 -30.899 1.00 57.59 84 MET A N 1
ATOM 630 C CA . MET A 1 84 ? 19.865 -2.588 -32.233 1.00 57.59 84 MET A CA 1
ATOM 631 C C . MET A 1 84 ? 21.228 -2.127 -32.778 1.00 57.59 84 MET A C 1
ATOM 633 O O . MET A 1 84 ? 21.832 -1.231 -32.187 1.00 57.59 84 MET A O 1
ATOM 637 N N . PRO A 1 85 ? 21.736 -2.685 -33.898 1.00 58.06 85 PRO A N 1
ATOM 638 C CA . PRO A 1 85 ? 22.961 -2.185 -34.504 1.00 58.06 85 PRO A CA 1
ATOM 639 C C . PRO A 1 85 ? 22.717 -0.760 -35.001 1.00 58.06 85 PRO A C 1
ATOM 641 O O . PRO A 1 85 ? 21.841 -0.522 -35.833 1.00 58.06 85 PRO A O 1
ATOM 644 N N . THR A 1 86 ? 23.489 0.196 -34.490 1.00 63.25 86 THR A N 1
ATOM 645 C CA . THR A 1 86 ? 23.536 1.553 -35.029 1.00 63.25 86 THR A CA 1
ATOM 646 C C . THR A 1 86 ? 24.052 1.443 -36.459 1.00 63.25 86 THR A C 1
ATOM 648 O O . THR A 1 86 ? 25.243 1.220 -36.672 1.00 63.25 86 THR A O 1
ATOM 651 N N . THR A 1 87 ? 23.167 1.533 -37.454 1.00 57.84 87 THR A N 1
ATOM 652 C CA . THR A 1 87 ? 23.570 1.614 -38.859 1.00 57.84 87 THR A CA 1
ATOM 653 C C . THR A 1 87 ? 24.298 2.940 -39.042 1.00 57.84 87 THR A C 1
ATOM 655 O O . THR A 1 87 ? 23.697 3.985 -39.286 1.00 57.84 87 THR A O 1
ATOM 658 N N . GLN A 1 88 ? 25.607 2.908 -38.822 1.00 54.03 88 GLN A N 1
ATOM 659 C CA . GLN A 1 88 ? 26.504 4.020 -39.056 1.00 54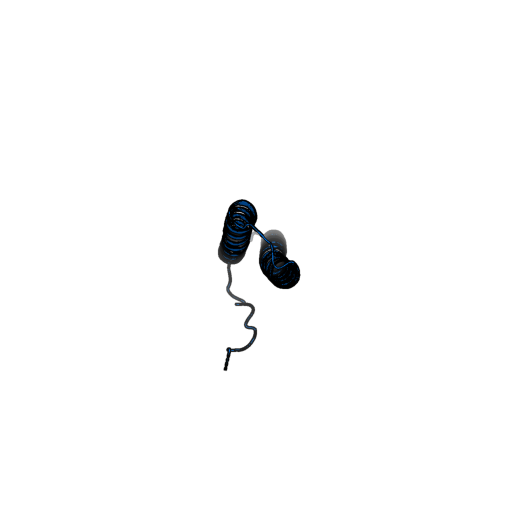.03 88 GLN A CA 1
ATOM 660 C C . GLN A 1 88 ? 26.636 4.169 -40.573 1.00 54.03 88 GLN A C 1
ATOM 662 O O . GLN A 1 88 ? 27.274 3.353 -41.234 1.00 54.03 88 GLN A O 1
ATOM 667 N N . ASN A 1 89 ? 25.926 5.157 -41.118 1.00 48.75 89 ASN A N 1
ATOM 668 C CA . ASN A 1 89 ? 25.938 5.486 -42.538 1.00 48.75 89 ASN A CA 1
ATOM 669 C C . ASN A 1 89 ? 27.315 6.070 -42.901 1.00 48.75 89 ASN A C 1
ATOM 671 O O . ASN A 1 89 ? 27.766 7.017 -42.251 1.00 48.75 89 ASN A O 1
ATOM 675 N N . ILE A 1 90 ? 27.957 5.440 -43.889 1.00 59.28 90 ILE A N 1
ATOM 676 C CA . ILE A 1 90 ? 29.235 5.805 -44.528 1.00 59.28 90 ILE A CA 1
ATOM 677 C C . ILE A 1 90 ? 29.020 6.994 -45.464 1.00 59.28 90 ILE A C 1
ATOM 679 O O . ILE A 1 90 ? 27.980 6.998 -46.161 1.00 59.28 90 ILE A O 1
#

Secondary structure (DSSP, 8-state):
--------TT--HHHHHHHHHHHHHHHHHHHHHHHHHHHH-SS--HHHHHHHHHHHHHHHHHHHHHHHHHHHHHHHHHHHHHTS------

pLDDT: mean 85.51, std 16.15, range [36.75, 98.0]

Sequence (90 aa):
MPDSNDIDADASPHDLLNEATEWMRYAGGIAELLGELVHESDAVDCRRMALALEAIGAIARVGAQRTAQAHALVHWQRARAEGMPTTQNI